Protein AF-A0A2T4JRP6-F1 (afdb_monomer_lite)

InterPro domains:
  IPR012931 TraG, N-terminal, Proteobacteria [PF07916] (4-175)

Organism: NCBI:txid1188249

Structure (mmCIF, N/CA/C/O backbone):
data_AF-A0A2T4JRP6-F1
#
_entry.id   AF-A0A2T4JRP6-F1
#
loop_
_atom_site.group_PDB
_atom_site.id
_atom_site.type_symbol
_atom_site.label_atom_id
_atom_site.label_alt_id
_atom_site.label_comp_id
_atom_site.label_asym_id
_atom_site.label_entity_id
_atom_site.label_seq_id
_atom_site.pdbx_PDB_ins_code
_atom_site.Cartn_x
_atom_site.Cartn_y
_atom_site.Cartn_z
_atom_site.occupancy
_atom_site.B_iso_or_equiv
_atom_site.auth_seq_id
_atom_site.auth_comp_id
_atom_site.auth_asym_id
_atom_site.auth_atom_id
_atom_site.pdbx_PDB_model_num
ATOM 1 N N . MET A 1 1 ? 1.456 -11.395 -4.552 1.00 72.69 1 MET A N 1
ATOM 2 C CA . MET A 1 1 ? 1.861 -10.539 -3.415 1.00 72.69 1 MET A CA 1
ATOM 3 C C . MET A 1 1 ? 0.598 -10.017 -2.770 1.00 72.69 1 MET A C 1
ATOM 5 O O . MET A 1 1 ? -0.294 -9.618 -3.513 1.00 72.69 1 MET A O 1
ATOM 9 N N . GLN A 1 2 ? 0.512 -10.091 -1.447 1.00 84.38 2 GLN A N 1
ATOM 10 C CA . GLN A 1 2 ? -0.651 -9.668 -0.675 1.00 84.38 2 GLN A CA 1
ATOM 11 C C . GLN A 1 2 ? -0.243 -8.487 0.205 1.00 84.38 2 GLN A C 1
ATOM 13 O O . GLN A 1 2 ? 0.799 -8.557 0.854 1.00 84.38 2 GLN A O 1
ATOM 18 N N . TRP A 1 3 ? -1.036 -7.420 0.189 1.00 90.69 3 TRP A N 1
ATOM 19 C CA . TRP A 1 3 ? -0.812 -6.211 0.979 1.00 90.69 3 TRP A CA 1
ATOM 20 C C . TRP A 1 3 ? -2.023 -5.939 1.854 1.00 90.69 3 TRP A C 1
ATOM 22 O O . TRP A 1 3 ? -3.157 -6.058 1.400 1.00 90.69 3 TRP A O 1
ATOM 32 N N . GLU A 1 4 ? -1.782 -5.565 3.101 1.00 92.44 4 GLU A N 1
ATOM 33 C CA . GLU A 1 4 ? -2.841 -5.281 4.067 1.00 92.44 4 GLU A CA 1
ATOM 34 C C . GLU A 1 4 ? -3.090 -3.778 4.137 1.00 92.44 4 GLU A C 1
ATOM 36 O O . GLU A 1 4 ? -2.144 -3.001 4.212 1.00 92.44 4 GLU A O 1
ATOM 41 N N . ILE A 1 5 ? -4.341 -3.340 4.113 1.00 92.38 5 ILE A N 1
ATOM 42 C CA . ILE A 1 5 ? -4.684 -1.926 4.266 1.00 92.38 5 ILE A CA 1
ATOM 43 C C . ILE A 1 5 ? -5.613 -1.788 5.455 1.00 92.38 5 ILE A C 1
ATOM 45 O O . ILE A 1 5 ? -6.662 -2.428 5.512 1.00 92.38 5 ILE A O 1
ATOM 49 N N . PHE A 1 6 ? -5.208 -0.946 6.397 1.00 91.56 6 PHE A N 1
ATOM 50 C CA . PHE A 1 6 ? -5.917 -0.741 7.650 1.00 91.56 6 PHE A CA 1
ATOM 51 C C . PHE A 1 6 ? -6.878 0.443 7.539 1.00 91.56 6 PHE A C 1
ATOM 53 O O . PHE A 1 6 ? -6.505 1.518 7.069 1.00 91.56 6 PHE A O 1
ATOM 60 N N . THR A 1 7 ? -8.108 0.272 8.011 1.00 90.12 7 THR A N 1
ATOM 61 C CA . THR A 1 7 ? -9.079 1.360 8.149 1.00 90.12 7 THR A CA 1
ATOM 62 C C . THR A 1 7 ? -9.838 1.245 9.467 1.00 90.12 7 THR A C 1
ATOM 64 O O . THR A 1 7 ? -10.050 0.152 9.998 1.00 90.12 7 THR A O 1
ATOM 67 N N . THR A 1 8 ? -10.241 2.388 10.013 1.00 85.69 8 THR A N 1
ATOM 68 C CA . THR A 1 8 ? -11.116 2.457 11.186 1.00 85.69 8 THR A CA 1
ATOM 69 C C . THR A 1 8 ? -12.494 2.879 10.691 1.00 85.69 8 THR A C 1
ATOM 71 O O . THR A 1 8 ? -12.800 4.068 10.624 1.00 85.69 8 THR A O 1
ATOM 74 N N . GLY A 1 9 ? -13.302 1.901 10.276 1.00 84.06 9 GLY A N 1
ATOM 75 C CA . GLY A 1 9 ? -14.588 2.134 9.625 1.00 84.06 9 GLY A CA 1
ATOM 76 C C . GLY A 1 9 ? -14.484 2.374 8.120 1.00 84.06 9 GLY A C 1
ATOM 77 O O . GLY A 1 9 ? -13.422 2.672 7.571 1.00 84.06 9 GLY A O 1
ATOM 78 N N . GLY A 1 10 ? -15.622 2.239 7.435 1.00 84.19 10 GLY A N 1
ATOM 79 C CA . GLY A 1 10 ? -15.733 2.546 6.007 1.00 84.19 10 GLY A CA 1
ATOM 80 C C . GLY A 1 10 ? -15.104 1.514 5.067 1.00 84.19 10 GLY A C 1
ATOM 81 O O . GLY A 1 10 ? -14.872 1.845 3.903 1.00 84.19 10 GLY A O 1
ATOM 82 N N . GLY A 1 11 ? -14.858 0.275 5.519 1.00 85.31 11 GLY A N 1
ATOM 83 C CA . GLY A 1 11 ? -14.289 -0.794 4.685 1.00 85.31 11 GLY A CA 1
ATOM 84 C C . GLY A 1 11 ? -15.031 -1.031 3.361 1.00 85.31 11 GLY A C 1
ATOM 85 O O . GLY A 1 11 ? -14.402 -1.344 2.352 1.00 85.31 11 GLY A O 1
ATOM 86 N N . TYR A 1 12 ? -16.343 -0.774 3.326 1.00 87.12 12 TYR A N 1
ATOM 87 C CA . TYR A 1 12 ? -17.166 -0.866 2.118 1.00 87.12 12 TYR A CA 1
ATOM 88 C C . TYR A 1 12 ? -16.747 0.121 1.020 1.00 87.12 12 TYR A C 1
ATOM 90 O O . TYR A 1 12 ? -16.539 -0.299 -0.118 1.00 87.12 12 TYR A O 1
ATOM 98 N N . TYR A 1 13 ? -16.503 1.395 1.350 1.00 89.31 13 TYR A N 1
ATOM 99 C CA . TYR A 1 13 ? -16.007 2.373 0.374 1.00 89.31 13 TYR A CA 1
ATOM 100 C C . TYR A 1 13 ? -14.649 1.967 -0.186 1.00 89.31 13 TYR A C 1
ATOM 102 O O . TYR A 1 13 ? -14.397 2.081 -1.385 1.00 89.31 13 TYR A O 1
ATOM 110 N N . LEU A 1 14 ? -13.771 1.478 0.689 1.00 89.62 14 LEU A N 1
ATOM 111 C CA . LEU A 1 14 ? -12.437 1.063 0.292 1.00 89.62 14 LEU A CA 1
ATOM 112 C C . LEU A 1 14 ? -12.500 -0.148 -0.652 1.00 89.62 14 LEU A C 1
ATOM 114 O O . LEU A 1 14 ? -11.773 -0.198 -1.644 1.00 89.62 14 LEU A O 1
ATOM 118 N N . SER A 1 15 ? -13.419 -1.080 -0.389 1.00 90.31 15 SER A N 1
ATOM 119 C CA . SER A 1 15 ? -13.653 -2.235 -1.254 1.00 90.31 15 SER A CA 1
ATOM 120 C C . SER A 1 15 ? -14.171 -1.840 -2.635 1.00 90.31 15 SER A C 1
ATOM 122 O O . SER A 1 15 ? -13.650 -2.341 -3.630 1.00 90.31 15 SER A O 1
ATOM 124 N N . ASP A 1 16 ? -15.099 -0.883 -2.719 1.00 91.88 16 ASP A N 1
ATOM 125 C CA . ASP A 1 16 ? -15.636 -0.403 -3.995 1.00 91.88 16 ASP A CA 1
ATOM 126 C C . ASP A 1 16 ? -14.564 0.312 -4.824 1.00 91.88 16 ASP A C 1
ATOM 128 O O . ASP A 1 16 ? -14.424 0.058 -6.024 1.00 91.88 16 ASP A O 1
ATOM 132 N N . VAL A 1 17 ? -13.747 1.158 -4.186 1.00 92.00 17 VAL A N 1
ATOM 133 C CA . VAL A 1 17 ? -12.642 1.866 -4.851 1.00 92.00 17 VAL A CA 1
ATOM 134 C C . VAL A 1 17 ? -11.605 0.883 -5.392 1.00 92.00 17 VAL A C 1
ATOM 136 O O . VAL A 1 17 ? -11.190 1.001 -6.550 1.00 92.00 17 VAL A O 1
ATOM 139 N N . PHE A 1 18 ? -11.195 -0.108 -4.593 1.00 91.81 18 PHE A N 1
ATOM 140 C CA . PHE A 1 18 ? -10.235 -1.109 -5.054 1.00 91.81 18 PHE A CA 1
ATOM 141 C C . PHE A 1 18 ? -10.815 -2.018 -6.131 1.00 91.81 18 PHE A C 1
ATOM 143 O O . PHE A 1 18 ? -10.097 -2.365 -7.068 1.00 91.81 18 PHE A O 1
ATOM 150 N N . ASN A 1 19 ? -12.099 -2.362 -6.053 1.00 92.69 19 ASN A N 1
ATOM 151 C CA . ASN A 1 19 ? -12.762 -3.169 -7.071 1.00 92.69 19 ASN A CA 1
ATOM 152 C C . ASN A 1 19 ? -12.883 -2.408 -8.405 1.00 92.69 19 ASN A C 1
ATOM 154 O O . ASN A 1 19 ? -12.617 -2.964 -9.472 1.00 92.69 19 ASN A O 1
ATOM 158 N N . MET A 1 20 ? -13.177 -1.104 -8.361 1.00 89.94 20 MET A N 1
ATOM 159 C CA . MET A 1 20 ? -13.149 -0.239 -9.546 1.00 89.94 20 MET A CA 1
ATOM 160 C C . MET A 1 20 ? -11.744 -0.175 -10.165 1.00 89.94 20 MET A C 1
ATOM 162 O O . MET A 1 20 ? -11.591 -0.306 -11.383 1.00 89.94 20 MET A O 1
ATOM 166 N N . LEU A 1 21 ? -10.708 -0.017 -9.334 1.00 88.56 21 LEU A N 1
ATOM 167 C CA . LEU A 1 21 ? -9.307 -0.059 -9.766 1.00 88.56 21 LEU A CA 1
ATOM 168 C C . LEU A 1 21 ? -8.950 -1.404 -10.405 1.00 88.56 21 LEU A C 1
ATOM 170 O O . LEU A 1 21 ? -8.373 -1.428 -11.491 1.00 88.56 21 LEU A O 1
ATOM 174 N N . ALA A 1 22 ? -9.336 -2.514 -9.777 1.00 89.38 22 ALA A N 1
ATOM 175 C CA . ALA A 1 22 ? -9.113 -3.859 -10.290 1.00 89.38 22 ALA A CA 1
ATOM 176 C C . ALA A 1 22 ? -9.785 -4.065 -11.655 1.00 89.38 22 ALA A C 1
ATOM 178 O O . ALA A 1 22 ? -9.153 -4.578 -12.583 1.00 89.38 22 ALA A O 1
ATOM 179 N N . ALA A 1 23 ? -11.030 -3.607 -11.819 1.00 89.25 23 ALA A N 1
ATOM 180 C CA . ALA A 1 23 ? -11.743 -3.658 -13.092 1.00 89.25 23 ALA A CA 1
ATOM 181 C C . ALA A 1 23 ? -11.025 -2.843 -14.182 1.00 89.25 23 ALA A C 1
ATOM 183 O O . ALA A 1 23 ? -10.830 -3.329 -15.301 1.00 89.25 23 ALA A O 1
ATOM 184 N N . TYR A 1 24 ? -10.556 -1.637 -13.849 1.00 86.00 24 TYR A N 1
ATOM 185 C CA . TYR A 1 24 ? -9.816 -0.786 -14.781 1.00 86.00 24 TYR A CA 1
ATOM 186 C C . TYR A 1 24 ? -8.470 -1.405 -15.188 1.00 86.00 24 TYR A C 1
ATOM 188 O O . TYR A 1 24 ? -8.160 -1.493 -16.378 1.00 86.00 24 TYR A O 1
ATOM 196 N N . THR A 1 25 ? -7.696 -1.909 -14.226 1.00 84.12 25 THR A N 1
ATOM 197 C CA . THR A 1 25 ? -6.388 -2.549 -14.451 1.00 84.12 25 THR A CA 1
ATOM 198 C C . THR A 1 25 ? -6.497 -3.925 -15.124 1.00 84.12 25 THR A C 1
ATOM 200 O O . THR A 1 25 ? -5.532 -4.414 -15.725 1.00 84.12 25 THR A O 1
ATOM 203 N N . SER A 1 26 ? -7.661 -4.575 -15.056 1.00 82.94 26 SER A N 1
ATOM 204 C CA . SER A 1 26 ? -7.956 -5.800 -15.812 1.00 82.94 26 SER A CA 1
ATOM 205 C C . SER A 1 26 ? -8.336 -5.527 -17.271 1.00 82.94 26 SER A C 1
ATOM 207 O O . SER A 1 26 ? -8.236 -6.418 -18.114 1.00 82.94 26 SER A O 1
ATOM 209 N N . SER A 1 27 ? -8.758 -4.302 -17.595 1.00 84.00 27 SER A N 1
ATOM 210 C CA . SER A 1 27 ? -9.191 -3.959 -18.949 1.00 84.00 27 SER A CA 1
ATOM 211 C C . SER A 1 27 ? -8.028 -4.001 -19.952 1.00 84.00 27 SER A C 1
ATOM 213 O O . SER A 1 27 ? -6.908 -3.569 -19.669 1.00 84.00 27 SER A O 1
ATOM 215 N N . GLY A 1 28 ? -8.295 -4.475 -21.175 1.00 79.44 28 GLY A N 1
ATOM 216 C CA . GLY A 1 28 ? -7.301 -4.479 -22.260 1.00 79.44 28 GLY A CA 1
ATOM 217 C C . GLY A 1 28 ? -6.782 -3.077 -22.611 1.00 79.44 28 GLY A C 1
ATOM 218 O O . GLY A 1 28 ? -5.636 -2.921 -23.034 1.00 79.44 28 GLY A O 1
ATOM 219 N N . ASN A 1 29 ? -7.584 -2.044 -22.339 1.00 79.88 29 ASN A N 1
ATOM 220 C CA . ASN A 1 29 ? -7.220 -0.641 -22.528 1.00 79.88 29 ASN A CA 1
ATOM 221 C C . ASN A 1 29 ? -6.027 -0.226 -21.661 1.00 79.88 29 ASN A C 1
ATOM 223 O O . ASN A 1 29 ? -5.192 0.555 -22.109 1.00 79.88 29 ASN A O 1
ATOM 227 N N . PHE A 1 30 ? -5.893 -0.791 -20.460 1.00 79.75 30 PHE A N 1
ATOM 228 C CA . PHE A 1 30 ? -4.762 -0.516 -19.578 1.00 79.75 30 PHE A CA 1
ATOM 229 C C . PHE A 1 30 ? -3.434 -0.997 -20.183 1.00 79.75 30 PHE A C 1
ATOM 231 O O . PHE A 1 30 ? -2.423 -0.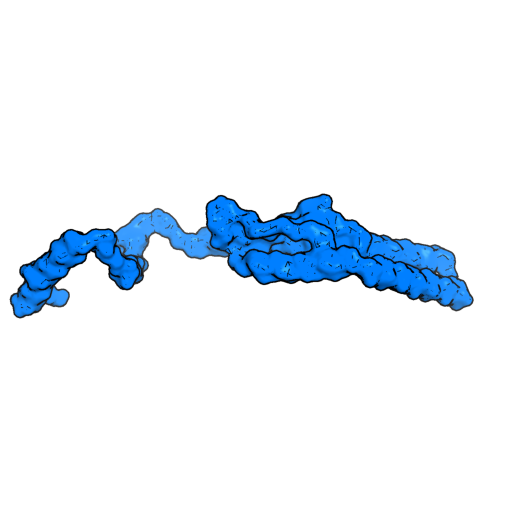296 -20.136 1.00 79.75 30 PHE A O 1
ATOM 238 N N . LYS A 1 31 ? -3.446 -2.165 -20.839 1.00 79.06 31 LYS A N 1
ATOM 239 C CA . LYS A 1 31 ? -2.272 -2.698 -21.543 1.00 79.06 31 LYS A CA 1
ATOM 240 C C . LYS A 1 31 ? -1.916 -1.863 -22.777 1.00 79.06 31 LYS A C 1
ATOM 242 O O . LYS A 1 31 ? -0.734 -1.655 -23.045 1.00 79.06 31 LYS A O 1
ATOM 247 N N . ASN A 1 32 ? -2.919 -1.352 -23.492 1.00 84.81 32 ASN A N 1
ATOM 248 C CA . ASN A 1 32 ? -2.705 -0.442 -24.620 1.00 84.81 32 ASN A CA 1
ATOM 249 C C . ASN A 1 32 ? -2.152 0.913 -24.165 1.00 84.81 32 ASN A C 1
ATOM 251 O O . ASN A 1 32 ? -1.274 1.474 -24.811 1.00 84.81 32 ASN A O 1
ATOM 255 N N . LEU A 1 33 ? -2.616 1.431 -23.028 1.00 82.75 33 LEU A N 1
ATOM 256 C CA . LEU A 1 33 ? -2.085 2.669 -22.467 1.00 82.75 33 LEU A CA 1
ATOM 257 C C . LEU A 1 33 ? -0.603 2.518 -22.093 1.00 82.75 33 LEU A C 1
ATOM 259 O O . LEU A 1 33 ? 0.204 3.400 -22.388 1.00 82.75 33 LEU A O 1
ATOM 263 N N . LEU A 1 34 ? -0.234 1.370 -21.515 1.00 80.75 34 LEU A N 1
ATOM 264 C CA . LEU A 1 34 ? 1.156 1.045 -21.202 1.00 80.75 34 LEU A CA 1
ATOM 265 C C . LEU A 1 34 ? 2.031 1.003 -22.462 1.00 80.75 34 LEU A C 1
ATOM 267 O O . LEU A 1 34 ? 3.117 1.582 -22.473 1.00 80.75 34 LEU A O 1
ATOM 271 N N . SER A 1 35 ? 1.570 0.339 -23.528 1.00 81.81 35 SER A N 1
ATOM 272 C CA . SER A 1 35 ? 2.349 0.229 -24.766 1.00 81.81 35 SER A CA 1
ATOM 273 C C . SER A 1 35 ? 2.541 1.585 -25.446 1.00 81.81 35 SER A C 1
ATOM 275 O O . SER A 1 35 ? 3.656 1.897 -25.862 1.00 81.81 35 SER A O 1
ATOM 277 N N . ILE A 1 36 ? 1.505 2.428 -25.485 1.00 86.38 36 ILE A N 1
ATOM 278 C CA . ILE A 1 36 ? 1.594 3.794 -26.021 1.00 86.38 36 ILE A CA 1
ATOM 279 C C . ILE A 1 36 ? 2.598 4.627 -25.213 1.00 86.38 36 ILE A C 1
ATOM 281 O O . ILE A 1 36 ? 3.440 5.309 -25.798 1.00 86.38 36 ILE A O 1
ATOM 285 N N . GLY A 1 37 ? 2.565 4.533 -23.879 1.00 83.44 37 GLY A N 1
ATOM 286 C CA . GLY A 1 37 ? 3.509 5.236 -23.007 1.00 83.44 37 GLY A CA 1
ATOM 287 C C . GLY A 1 37 ? 4.966 4.857 -23.284 1.00 83.44 37 GLY A C 1
ATOM 288 O O . GLY A 1 37 ? 5.820 5.735 -23.415 1.00 83.44 37 GLY A O 1
ATOM 289 N N . VAL A 1 38 ? 5.247 3.561 -23.451 1.00 83.00 38 VAL A N 1
ATOM 290 C CA . VAL A 1 38 ? 6.593 3.075 -23.799 1.00 83.00 38 VAL A CA 1
ATOM 291 C C . VAL A 1 38 ? 7.027 3.582 -25.176 1.00 83.00 38 VAL A C 1
ATOM 293 O O . VAL A 1 38 ? 8.160 4.039 -25.321 1.00 83.00 38 VAL A O 1
ATOM 296 N N . VAL A 1 39 ? 6.138 3.570 -26.175 1.00 87.44 39 VAL A N 1
ATOM 297 C CA . VAL A 1 39 ? 6.447 4.073 -27.526 1.00 87.44 39 VAL A CA 1
ATOM 298 C C . VAL A 1 39 ? 6.815 5.558 -27.497 1.00 87.44 39 VAL A C 1
ATOM 300 O O . VAL A 1 39 ? 7.815 5.943 -28.101 1.00 87.44 39 VAL A O 1
ATOM 303 N N . ILE A 1 40 ? 6.070 6.383 -26.757 1.00 87.75 40 ILE A N 1
ATOM 304 C CA . ILE A 1 40 ? 6.378 7.814 -26.601 1.00 87.75 40 ILE A CA 1
ATOM 305 C C . ILE A 1 40 ? 7.725 8.005 -25.889 1.00 87.75 40 ILE A C 1
ATOM 307 O O . ILE A 1 40 ? 8.533 8.829 -26.317 1.00 87.75 40 ILE A O 1
ATOM 311 N N . GLY A 1 41 ? 8.000 7.221 -24.842 1.00 83.94 41 GLY A N 1
ATOM 312 C CA . GLY A 1 41 ? 9.279 7.264 -24.126 1.00 83.94 41 GLY A CA 1
ATOM 313 C C . GLY A 1 41 ? 10.476 6.927 -25.020 1.00 83.94 41 GLY A C 1
ATOM 314 O O . GLY A 1 41 ? 11.494 7.621 -24.989 1.00 83.94 41 GLY A O 1
ATOM 315 N N . VAL A 1 42 ? 10.341 5.903 -25.866 1.00 83.62 42 VAL A N 1
ATOM 316 C CA . VAL A 1 42 ? 11.373 5.513 -26.839 1.00 83.62 42 VAL A CA 1
ATOM 317 C C . VAL A 1 42 ? 11.525 6.567 -27.939 1.00 83.62 42 VAL A C 1
ATOM 319 O O . VAL A 1 42 ? 12.651 6.920 -28.293 1.00 83.62 42 VAL A O 1
ATOM 322 N N . ALA A 1 43 ? 10.420 7.125 -28.441 1.00 86.94 43 ALA A N 1
ATOM 323 C CA . ALA A 1 43 ? 10.456 8.204 -29.425 1.00 86.94 43 ALA A CA 1
ATOM 324 C C . ALA A 1 43 ? 11.200 9.431 -28.872 1.00 86.94 43 ALA A C 1
ATOM 326 O O . ALA A 1 43 ? 12.119 9.938 -29.517 1.00 86.94 43 ALA A O 1
ATOM 327 N N . TRP A 1 44 ? 10.902 9.846 -27.639 1.00 84.25 44 TRP A N 1
ATOM 328 C CA . TRP A 1 44 ? 11.609 10.943 -26.974 1.00 84.25 44 TRP A CA 1
ATOM 329 C C . TRP A 1 44 ? 13.110 10.667 -26.811 1.00 84.25 44 TRP A C 1
ATOM 331 O O . TRP A 1 44 ? 13.943 11.546 -27.049 1.00 84.25 44 TRP A O 1
ATOM 341 N N . ALA A 1 45 ? 13.480 9.438 -26.452 1.00 83.38 45 ALA A N 1
ATOM 342 C CA . ALA A 1 45 ? 14.882 9.051 -26.337 1.00 83.38 45 ALA A CA 1
ATOM 343 C C . ALA A 1 45 ? 15.622 9.092 -27.685 1.00 83.38 45 ALA A C 1
ATOM 345 O O . ALA A 1 45 ? 16.765 9.548 -27.738 1.00 83.38 45 ALA A O 1
ATOM 346 N N . SER A 1 46 ? 14.967 8.678 -28.776 1.00 81.62 46 SER A N 1
ATOM 347 C CA . SER A 1 46 ? 15.546 8.752 -30.124 1.00 81.62 46 SER A CA 1
ATOM 348 C C . SER A 1 46 ? 15.791 10.194 -30.583 1.00 81.62 46 SER A C 1
ATOM 350 O O . SER A 1 46 ? 16.844 10.484 -31.150 1.00 81.62 46 SER A O 1
ATOM 352 N N . ILE A 1 47 ? 14.884 11.121 -30.252 1.00 84.69 47 ILE A N 1
ATOM 353 C CA . ILE A 1 47 ? 15.048 12.553 -30.542 1.00 84.69 47 ILE A CA 1
ATOM 354 C C . ILE A 1 47 ? 16.236 13.129 -29.759 1.00 84.69 47 ILE A C 1
ATOM 356 O O . ILE A 1 47 ? 17.072 13.825 -30.334 1.00 84.69 47 ILE A O 1
ATOM 360 N N . ASN A 1 48 ? 16.370 12.787 -28.472 1.00 82.88 48 ASN A N 1
ATOM 361 C CA . ASN A 1 48 ? 17.512 13.226 -27.661 1.00 82.88 48 ASN A CA 1
ATOM 362 C C . ASN A 1 48 ? 18.853 12.697 -28.191 1.00 82.88 48 ASN A C 1
ATOM 364 O O . ASN A 1 48 ? 19.848 13.421 -28.165 1.00 82.88 48 ASN A O 1
ATOM 368 N N . MET A 1 49 ? 18.891 11.465 -28.709 1.00 80.25 49 MET A N 1
ATOM 369 C CA . MET A 1 49 ? 20.084 10.939 -29.381 1.00 80.25 49 MET A CA 1
ATOM 370 C C . MET A 1 49 ? 20.402 11.697 -30.676 1.00 80.25 49 MET A C 1
ATOM 372 O O . MET A 1 49 ? 21.566 12.002 -30.927 1.00 80.25 49 MET A O 1
ATOM 376 N N . ALA A 1 50 ? 19.391 12.040 -31.479 1.00 82.94 50 ALA A N 1
ATOM 377 C CA . ALA A 1 50 ? 19.583 12.752 -32.743 1.00 82.94 50 ALA A CA 1
ATOM 378 C C . ALA A 1 50 ? 20.103 14.192 -32.558 1.00 82.94 50 ALA A C 1
ATOM 380 O O . ALA A 1 50 ? 20.847 14.685 -33.402 1.00 82.94 50 ALA A O 1
ATOM 381 N N . MET A 1 51 ? 19.768 14.856 -31.445 1.00 81.75 51 MET A N 1
ATOM 382 C CA . MET A 1 51 ? 20.198 16.233 -31.145 1.00 81.75 51 MET A CA 1
ATOM 383 C C . MET A 1 51 ? 21.580 16.335 -30.463 1.00 81.75 51 MET A C 1
ATOM 385 O O . MET A 1 51 ? 21.907 17.369 -29.886 1.00 81.75 51 MET A O 1
ATOM 389 N N .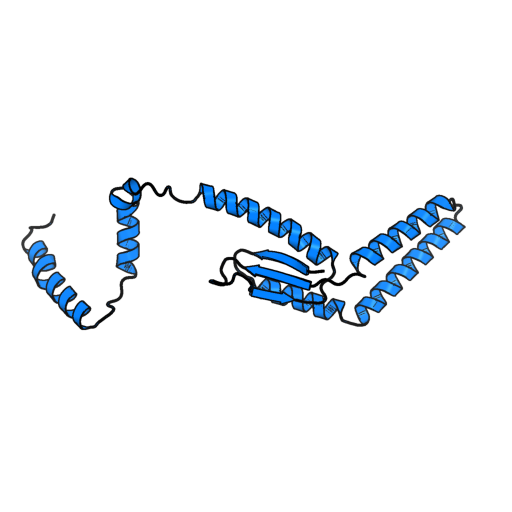 GLY A 1 52 ? 22.410 15.286 -30.526 1.00 72.00 52 GLY A N 1
ATOM 390 C CA . GLY A 1 52 ? 23.772 15.293 -29.970 1.00 72.00 52 GLY A CA 1
ATOM 391 C C . GLY A 1 52 ? 23.870 14.858 -28.503 1.00 72.00 52 GLY A C 1
ATOM 392 O O . GLY A 1 52 ? 24.901 15.068 -27.861 1.00 72.00 52 GLY A O 1
ATOM 393 N N . GLY A 1 53 ? 22.820 14.240 -27.954 1.00 72.12 53 GLY A N 1
ATOM 394 C CA . GLY A 1 53 ? 22.849 13.652 -26.619 1.00 72.12 53 GLY A CA 1
ATOM 395 C C . GLY A 1 53 ? 23.828 12.478 -26.529 1.00 72.12 53 GLY A C 1
ATOM 396 O O . GLY A 1 53 ? 23.867 11.606 -27.396 1.00 72.12 53 GLY A O 1
ATOM 397 N N . SER A 1 54 ? 24.612 12.418 -25.449 1.00 77.81 54 SER A N 1
ATOM 398 C CA . SER A 1 54 ? 25.509 11.286 -25.201 1.00 77.81 54 SER A CA 1
ATOM 399 C C . SER A 1 54 ? 24.724 9.973 -25.090 1.00 77.81 54 SER A C 1
ATOM 401 O O . SER A 1 54 ? 23.663 9.921 -24.456 1.00 77.81 54 SER A O 1
ATOM 403 N N . ILE A 1 55 ? 25.267 8.886 -25.660 1.00 72.44 55 ILE A N 1
ATOM 404 C CA . ILE A 1 55 ? 24.647 7.546 -25.624 1.00 72.44 55 ILE A CA 1
ATOM 405 C C . ILE A 1 55 ? 24.280 7.150 -24.184 1.00 72.44 55 ILE A C 1
ATOM 407 O O . ILE A 1 55 ? 23.213 6.596 -23.936 1.00 72.44 55 ILE A O 1
ATOM 411 N N . GLY A 1 56 ? 25.137 7.506 -23.220 1.00 78.12 56 GLY A N 1
ATOM 412 C CA . GLY A 1 56 ? 24.951 7.183 -21.809 1.00 78.12 56 GLY A CA 1
ATOM 413 C C . GLY A 1 56 ? 23.810 7.948 -21.134 1.00 78.12 56 GLY A C 1
ATOM 414 O O . GLY A 1 56 ? 23.173 7.396 -20.241 1.00 78.12 56 GLY A O 1
ATOM 415 N N . SER A 1 57 ? 23.522 9.188 -21.542 1.00 77.44 57 SER A N 1
ATOM 416 C CA . SER A 1 57 ? 22.405 9.963 -20.981 1.00 77.44 57 SER A CA 1
ATOM 417 C C . SER A 1 57 ? 21.062 9.428 -21.479 1.00 77.44 57 SER A C 1
ATOM 419 O O . SER A 1 57 ? 20.157 9.142 -20.693 1.00 77.44 57 SER A O 1
ATOM 421 N N . SER A 1 58 ? 20.975 9.179 -22.785 1.00 76.25 58 SER A N 1
ATOM 422 C CA . SER A 1 58 ? 19.772 8.658 -23.433 1.00 76.25 58 SER A CA 1
ATOM 423 C C . SER A 1 58 ? 19.422 7.250 -22.942 1.00 76.25 58 SER A C 1
ATOM 425 O O . SER A 1 58 ? 18.258 6.960 -22.673 1.00 76.25 58 SER A O 1
ATOM 427 N N . LEU A 1 59 ? 20.425 6.386 -22.737 1.00 79.38 59 LEU A N 1
ATOM 428 C CA . LEU A 1 59 ? 20.203 5.029 -22.230 1.00 79.38 59 LEU A CA 1
ATOM 429 C C . LEU A 1 59 ? 19.731 5.022 -20.768 1.00 79.38 59 LEU A C 1
ATOM 431 O O . LEU A 1 59 ? 18.821 4.270 -20.426 1.00 79.38 59 LEU A O 1
ATOM 435 N N . LYS A 1 60 ? 20.295 5.890 -19.912 1.00 84.12 60 LYS A N 1
ATOM 436 C CA . LYS A 1 60 ? 19.824 6.073 -18.526 1.00 84.12 60 LYS A CA 1
ATOM 437 C C . LYS A 1 60 ? 18.372 6.539 -18.492 1.00 84.12 60 LYS A C 1
ATOM 439 O O . LYS A 1 60 ? 17.591 6.011 -17.709 1.00 84.12 60 LYS A O 1
ATOM 444 N N . TYR A 1 61 ? 18.010 7.487 -19.355 1.00 83.06 61 TYR A N 1
ATOM 445 C CA . TYR A 1 61 ? 16.643 7.993 -19.442 1.00 83.06 61 TYR A CA 1
ATOM 446 C C . TYR A 1 61 ? 15.647 6.894 -19.837 1.00 83.06 61 TYR A C 1
ATOM 448 O O . TYR A 1 61 ? 14.644 6.705 -19.153 1.00 83.06 61 TYR A O 1
ATOM 456 N N . VAL A 1 62 ? 15.952 6.119 -20.884 1.00 81.75 62 VAL A N 1
ATOM 457 C CA . VAL A 1 62 ? 15.109 4.985 -21.305 1.00 81.75 62 VAL A CA 1
ATOM 458 C C . VAL A 1 62 ? 14.984 3.955 -20.189 1.00 81.75 62 VAL A C 1
ATOM 460 O O . VAL A 1 62 ? 13.882 3.494 -19.908 1.00 81.75 62 VAL A O 1
ATOM 463 N N . LEU A 1 63 ? 16.089 3.617 -19.524 1.00 84.44 63 LEU A N 1
ATOM 464 C CA . LEU A 1 63 ? 16.096 2.624 -18.455 1.00 84.44 63 LEU A CA 1
ATOM 465 C C . LEU A 1 63 ? 15.239 3.079 -17.268 1.00 84.44 63 LEU A C 1
ATOM 467 O O . LEU A 1 63 ? 14.409 2.308 -16.796 1.00 84.44 63 LEU A O 1
ATOM 471 N N . VAL A 1 64 ? 15.364 4.338 -16.837 1.00 86.25 64 VAL A N 1
ATOM 472 C CA . VAL A 1 64 ? 14.505 4.913 -15.789 1.00 86.25 64 VAL A CA 1
ATOM 473 C C . VAL A 1 64 ? 13.038 4.879 -16.212 1.00 86.25 64 VAL A C 1
ATOM 475 O O . VAL A 1 64 ? 12.192 4.461 -15.429 1.00 86.25 64 VAL A O 1
ATOM 478 N N . MET A 1 65 ? 12.726 5.255 -17.452 1.00 82.94 65 MET A N 1
ATOM 479 C CA . MET A 1 65 ? 11.351 5.279 -17.957 1.00 82.94 65 MET A CA 1
ATOM 480 C C . MET A 1 65 ? 10.732 3.871 -17.986 1.00 82.94 65 MET A C 1
ATOM 482 O O . MET A 1 65 ? 9.626 3.671 -17.485 1.00 82.94 65 MET A O 1
ATOM 486 N N . VAL A 1 66 ? 11.476 2.874 -18.476 1.00 81.94 66 VAL A N 1
ATOM 487 C CA . VAL A 1 66 ? 11.053 1.464 -18.500 1.00 81.94 66 VAL A CA 1
ATOM 488 C C . VAL A 1 66 ? 10.879 0.912 -17.087 1.00 81.94 66 VAL A C 1
ATOM 490 O O . VAL A 1 66 ? 9.892 0.229 -16.824 1.00 81.94 66 VAL A O 1
ATOM 493 N N . VAL A 1 67 ? 11.793 1.223 -16.165 1.00 84.12 67 VAL A N 1
ATOM 494 C CA . VAL A 1 67 ? 11.698 0.779 -14.767 1.00 84.12 67 VAL A CA 1
ATOM 495 C C . VAL A 1 67 ? 10.494 1.409 -14.075 1.00 84.12 67 VAL A C 1
ATOM 497 O O . VAL A 1 67 ? 9.727 0.694 -13.435 1.00 84.12 67 VAL A O 1
ATOM 500 N N . VAL A 1 68 ? 10.281 2.718 -14.232 1.00 83.38 68 VAL A N 1
ATOM 501 C CA . VAL A 1 68 ? 9.145 3.423 -13.624 1.00 83.38 68 VAL A CA 1
ATOM 502 C C . VAL A 1 68 ? 7.828 2.910 -14.197 1.00 83.38 68 VAL A C 1
ATOM 504 O O . VAL A 1 68 ? 6.945 2.545 -13.425 1.00 83.38 68 VAL A O 1
ATOM 507 N N . MET A 1 69 ? 7.686 2.802 -15.520 1.00 78.00 69 MET A N 1
ATOM 508 C CA . MET A 1 69 ? 6.462 2.272 -16.135 1.00 78.00 69 MET A CA 1
ATOM 509 C C . MET A 1 69 ? 6.234 0.797 -15.785 1.00 78.00 69 MET A C 1
ATOM 511 O O . MET A 1 69 ? 5.111 0.398 -15.471 1.00 78.00 69 MET A O 1
ATOM 515 N N . GLY A 1 70 ? 7.299 -0.006 -15.780 1.00 76.25 70 GLY A N 1
ATOM 516 C CA . GLY A 1 70 ? 7.254 -1.428 -15.450 1.00 76.25 70 GLY A CA 1
ATOM 517 C C . GLY A 1 70 ? 6.855 -1.686 -14.000 1.00 76.25 70 GLY A C 1
ATOM 518 O O . GLY A 1 70 ? 5.965 -2.496 -13.756 1.00 76.25 70 GLY A O 1
ATOM 519 N N . LEU A 1 71 ? 7.448 -0.969 -13.043 1.00 76.62 71 LEU A N 1
ATOM 520 C CA . LEU A 1 71 ? 7.095 -1.083 -11.625 1.00 76.62 71 LEU A CA 1
ATOM 521 C C . LEU A 1 71 ? 5.724 -0.484 -11.319 1.00 76.62 71 LEU A C 1
ATOM 523 O O . LEU A 1 71 ? 4.997 -1.036 -10.496 1.00 76.62 71 LEU A O 1
ATOM 527 N N . THR A 1 72 ? 5.364 0.623 -11.973 1.00 71.44 72 THR A N 1
ATOM 528 C CA . THR A 1 72 ? 4.131 1.340 -11.632 1.00 71.44 72 THR A CA 1
ATOM 529 C C . THR A 1 72 ? 2.883 0.605 -12.122 1.00 71.44 72 THR A C 1
ATOM 531 O O . THR A 1 72 ? 1.849 0.601 -11.456 1.00 71.44 72 THR A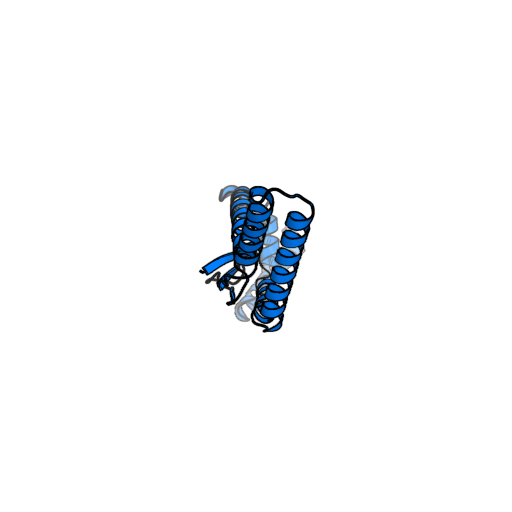 O 1
ATOM 534 N N . LEU A 1 73 ? 2.963 -0.027 -13.294 1.00 71.69 73 LEU A N 1
ATOM 535 C CA . LEU A 1 73 ? 1.784 -0.533 -14.001 1.00 71.69 73 LEU A CA 1
ATOM 536 C C . LEU A 1 73 ? 1.830 -2.049 -14.252 1.00 71.69 73 LEU A C 1
ATOM 538 O O . LEU A 1 73 ? 0.795 -2.653 -14.518 1.00 71.69 73 LEU A O 1
ATOM 542 N N . GLY A 1 74 ? 3.006 -2.679 -14.185 1.00 71.19 74 GLY A N 1
ATOM 543 C CA . GLY A 1 74 ? 3.190 -4.094 -14.516 1.00 71.19 74 GLY A CA 1
ATOM 544 C C . GLY A 1 74 ? 2.699 -5.077 -13.446 1.00 71.19 74 GLY A C 1
ATOM 545 O O . GLY A 1 74 ? 1.865 -5.936 -13.751 1.00 71.19 74 GLY A O 1
ATOM 546 N N . PRO A 1 75 ? 3.213 -5.021 -12.205 1.00 81.56 75 PRO A N 1
ATOM 547 C CA . PRO A 1 75 ? 2.899 -6.022 -11.201 1.00 81.56 75 PRO A CA 1
ATOM 548 C C . PRO A 1 75 ? 1.513 -5.775 -10.595 1.00 81.56 75 PRO A C 1
ATOM 550 O O . PRO A 1 75 ? 1.183 -4.673 -10.142 1.00 81.56 75 PRO A O 1
ATOM 553 N N . LYS A 1 76 ? 0.717 -6.841 -10.545 1.00 85.06 76 LYS A N 1
ATOM 554 C CA . LYS A 1 76 ? -0.591 -6.885 -9.887 1.00 85.06 76 LYS A CA 1
ATOM 555 C C . LYS A 1 76 ? -0.447 -7.580 -8.536 1.00 85.06 76 LYS A C 1
ATOM 557 O O . LYS A 1 76 ? 0.226 -8.608 -8.423 1.00 85.06 76 LYS A O 1
ATOM 562 N N . SER A 1 77 ? -1.088 -7.028 -7.519 1.00 87.62 77 SER A N 1
ATOM 563 C CA . SER A 1 77 ? -1.112 -7.571 -6.164 1.00 87.62 77 SER A CA 1
ATOM 564 C C . SER A 1 77 ? -2.538 -7.666 -5.642 1.00 87.62 77 SER A C 1
ATOM 566 O O . SER A 1 77 ? -3.431 -6.978 -6.136 1.00 87.62 77 SER A O 1
ATOM 568 N N . SER A 1 78 ? -2.732 -8.522 -4.647 1.00 90.25 78 SER A N 1
ATOM 569 C CA . SER A 1 78 ? -3.984 -8.622 -3.907 1.00 90.25 78 SER A CA 1
ATOM 570 C C . SER A 1 78 ? -3.931 -7.699 -2.693 1.00 90.25 78 SER A C 1
ATOM 572 O O . SER A 1 78 ? -2.881 -7.586 -2.050 1.00 90.25 78 SER A O 1
ATOM 574 N N . VAL A 1 79 ? -5.034 -7.017 -2.410 1.00 91.94 79 VAL A N 1
ATOM 575 C CA . VAL A 1 79 ? -5.194 -6.113 -1.269 1.00 91.94 79 VAL A CA 1
ATOM 576 C C . VAL A 1 79 ? -6.202 -6.718 -0.307 1.00 91.94 79 VAL A C 1
ATOM 578 O O . VAL A 1 79 ? -7.328 -7.022 -0.695 1.00 91.94 79 VAL A O 1
ATOM 581 N N . VAL A 1 80 ? -5.809 -6.853 0.955 1.00 91.69 80 VAL A N 1
ATOM 582 C CA . VAL A 1 80 ? -6.690 -7.263 2.048 1.00 91.69 80 VAL A CA 1
ATOM 583 C C . VAL A 1 80 ? -7.067 -6.038 2.853 1.00 91.69 80 VAL A C 1
ATOM 585 O O . VAL A 1 80 ? -6.203 -5.337 3.376 1.00 91.69 80 VAL A O 1
ATOM 588 N N . ILE A 1 81 ? -8.365 -5.781 2.944 1.00 90.88 81 ILE A N 1
ATOM 589 C CA . ILE A 1 81 ? -8.915 -4.645 3.674 1.00 90.88 81 ILE A CA 1
ATOM 590 C C . ILE A 1 81 ? -9.216 -5.101 5.095 1.00 90.88 81 ILE A C 1
ATOM 592 O O . ILE A 1 81 ? -10.064 -5.973 5.310 1.00 90.88 81 ILE A O 1
ATOM 596 N N . ILE A 1 82 ? -8.519 -4.496 6.051 1.00 90.06 82 ILE A N 1
ATOM 597 C CA . ILE A 1 82 ? -8.662 -4.762 7.476 1.00 90.06 82 ILE A CA 1
ATOM 598 C C . ILE A 1 82 ? -9.409 -3.585 8.107 1.00 90.06 82 ILE A C 1
ATOM 600 O O . ILE A 1 82 ? -8.888 -2.471 8.154 1.00 90.06 82 ILE A O 1
ATOM 604 N N . ASP A 1 83 ? -10.626 -3.824 8.592 1.00 88.31 83 ASP A N 1
ATOM 605 C CA . ASP A 1 83 ? -11.464 -2.824 9.256 1.00 88.31 83 ASP A CA 1
ATOM 606 C C . ASP A 1 83 ? -11.668 -3.187 10.734 1.00 88.31 83 ASP A C 1
ATOM 608 O O . ASP A 1 83 ? -12.336 -4.171 11.060 1.00 88.31 83 ASP A O 1
ATOM 612 N N . LYS A 1 84 ? -11.143 -2.355 11.644 1.00 79.50 84 LYS A N 1
ATOM 613 C CA . LYS A 1 84 ? -11.270 -2.539 13.105 1.00 79.50 84 LYS A CA 1
ATOM 614 C C . LYS A 1 84 ? -12.719 -2.565 13.607 1.00 79.50 84 LYS A C 1
ATOM 616 O O . LYS A 1 84 ? -12.976 -3.088 14.686 1.00 79.50 84 LYS A O 1
ATOM 621 N N . THR A 1 85 ? -13.655 -1.982 12.862 1.00 79.00 85 THR A N 1
ATOM 622 C CA . THR A 1 85 ? -15.063 -1.840 13.274 1.00 79.00 85 THR A CA 1
ATOM 623 C C . THR A 1 85 ? -15.964 -2.962 12.759 1.00 79.00 85 THR A C 1
ATOM 625 O O . THR A 1 85 ? -17.120 -3.057 13.166 1.00 79.00 85 THR A O 1
ATOM 628 N N . SER A 1 86 ? -15.443 -3.831 11.887 1.00 69.75 86 SER A N 1
ATOM 629 C CA . SER A 1 86 ? -16.231 -4.835 11.160 1.00 69.75 86 SER A CA 1
ATOM 630 C C . SER A 1 86 ? -16.619 -6.084 11.975 1.00 69.75 86 SER A C 1
ATOM 632 O O . SER A 1 86 ? -17.367 -6.927 11.482 1.00 69.75 86 SER A O 1
ATOM 634 N N . GLY A 1 87 ? -16.208 -6.176 13.247 1.00 65.00 87 GLY A N 1
ATOM 635 C CA . GLY A 1 87 ? -16.632 -7.218 14.189 1.00 65.00 87 GLY A CA 1
ATOM 636 C C . GLY A 1 87 ? -15.480 -8.105 14.691 1.00 65.00 87 GLY A C 1
ATOM 637 O O . GLY A 1 87 ? -14.337 -7.657 14.726 1.00 65.00 87 GLY A O 1
ATOM 638 N N . PRO A 1 88 ? -15.754 -9.363 15.105 1.00 59.44 88 PRO A N 1
ATOM 639 C CA . PRO A 1 88 ? -14.750 -10.267 15.686 1.00 59.44 88 PRO A CA 1
ATOM 640 C C . PRO A 1 88 ? -13.620 -10.658 14.724 1.00 59.44 88 PRO A C 1
ATOM 642 O O . PRO A 1 88 ? -12.529 -11.010 15.165 1.00 59.44 88 PRO A O 1
ATOM 645 N N . ILE A 1 89 ? -13.890 -10.622 13.416 1.00 66.81 89 ILE A N 1
ATOM 646 C CA . ILE A 1 89 ? -12.910 -10.868 12.360 1.00 66.81 89 ILE A CA 1
ATOM 647 C C . ILE A 1 89 ? -12.711 -9.527 11.652 1.00 66.81 89 ILE A C 1
ATOM 649 O O . ILE A 1 89 ? -13.621 -9.091 10.952 1.00 66.81 89 ILE A O 1
ATOM 653 N N . PRO A 1 90 ? -11.555 -8.863 11.802 1.00 74.69 90 PRO A N 1
ATOM 654 C CA . PRO A 1 90 ? -11.348 -7.516 11.278 1.00 74.69 90 PRO A CA 1
ATOM 655 C C . PRO A 1 90 ? -11.093 -7.497 9.762 1.00 74.69 90 PRO A C 1
ATOM 657 O O . PRO A 1 90 ? -10.526 -6.539 9.258 1.00 74.69 90 PRO A O 1
ATOM 660 N N . ILE A 1 91 ? -11.450 -8.549 9.021 1.00 78.06 91 ILE A N 1
ATOM 661 C CA . ILE A 1 91 ? -11.215 -8.655 7.577 1.00 78.06 91 ILE A CA 1
ATOM 662 C C . ILE A 1 91 ? -12.527 -8.346 6.869 1.00 78.06 91 ILE A C 1
ATOM 664 O O . ILE A 1 91 ? -13.467 -9.136 6.927 1.00 78.06 91 ILE A O 1
ATOM 668 N N . TYR A 1 92 ? -12.570 -7.210 6.179 1.00 80.56 92 TYR A N 1
ATOM 669 C CA . TYR A 1 92 ? -13.757 -6.793 5.442 1.00 80.56 92 TYR A CA 1
ATOM 670 C C . TYR A 1 92 ? -13.842 -7.478 4.069 1.00 80.56 92 TYR A C 1
ATOM 672 O O . TYR A 1 92 ? -14.905 -7.940 3.662 1.00 80.56 92 TYR A O 1
ATOM 680 N N . GLY A 1 93 ? -12.722 -7.573 3.347 1.00 84.12 93 GLY A N 1
ATOM 681 C CA . GLY A 1 93 ? -12.701 -8.171 2.014 1.00 84.12 93 GLY A CA 1
ATOM 682 C C . GLY A 1 93 ? -11.313 -8.221 1.387 1.00 84.12 93 GLY A C 1
ATOM 683 O O . GLY A 1 93 ? -10.375 -7.570 1.852 1.00 84.12 93 GLY A O 1
ATOM 684 N N . ILE A 1 94 ? -11.196 -9.009 0.319 1.00 88.50 94 ILE A N 1
ATOM 685 C CA . ILE A 1 94 ? -9.969 -9.188 -0.460 1.00 88.50 94 ILE A CA 1
ATOM 686 C C . ILE A 1 94 ? -10.268 -8.767 -1.896 1.00 88.50 94 ILE A C 1
ATOM 688 O O . ILE A 1 94 ? -11.240 -9.240 -2.486 1.00 88.50 94 ILE A O 1
ATOM 692 N N . VAL A 1 95 ? -9.448 -7.872 -2.445 1.00 88.44 95 VAL A N 1
ATOM 693 C CA . VAL A 1 95 ? -9.562 -7.412 -3.831 1.00 88.44 95 VAL A CA 1
ATOM 694 C C . VAL A 1 95 ? -8.292 -7.765 -4.590 1.00 88.44 95 VAL A C 1
ATOM 696 O O . VAL A 1 95 ? -7.199 -7.290 -4.277 1.00 88.44 95 VAL A O 1
ATOM 699 N N . ASP A 1 96 ? -8.449 -8.590 -5.619 1.00 89.25 96 ASP A N 1
ATOM 700 C CA . ASP A 1 96 ? -7.357 -8.990 -6.496 1.00 89.25 96 ASP A CA 1
ATOM 701 C C . ASP A 1 96 ? -7.119 -7.973 -7.615 1.00 89.25 96 ASP A C 1
ATOM 703 O O . ASP A 1 96 ? -7.978 -7.161 -7.945 1.00 89.25 96 ASP A O 1
ATOM 707 N N . ASN A 1 97 ? -5.958 -8.073 -8.270 1.00 87.38 97 ASN A N 1
ATOM 708 C CA . ASN A 1 97 ? -5.650 -7.345 -9.507 1.00 87.38 97 ASN A CA 1
ATOM 709 C C . ASN A 1 97 ? -5.441 -5.823 -9.349 1.00 87.38 97 ASN A C 1
ATOM 711 O O . ASN A 1 97 ? -5.581 -5.069 -10.314 1.00 87.38 97 ASN A O 1
ATOM 715 N N . VAL A 1 98 ? -5.051 -5.372 -8.155 1.00 88.19 98 VAL A N 1
ATOM 716 C CA . VAL A 1 98 ? -4.719 -3.968 -7.875 1.00 88.19 98 VAL A CA 1
ATOM 717 C C . VAL A 1 98 ? -3.261 -3.683 -8.278 1.00 88.19 98 VAL A C 1
ATOM 719 O O . VAL A 1 98 ? -2.390 -4.528 -8.034 1.00 88.19 98 VAL A O 1
ATOM 722 N N . PRO A 1 99 ? -2.943 -2.514 -8.869 1.00 88.00 99 PRO A N 1
ATOM 723 C CA . PRO A 1 99 ? -1.561 -2.115 -9.126 1.00 88.00 99 PRO A CA 1
ATOM 724 C C . PRO A 1 99 ? -0.714 -2.130 -7.848 1.00 88.00 99 PRO A C 1
ATOM 726 O O . PRO A 1 99 ? -1.058 -1.492 -6.849 1.00 88.00 99 PRO A O 1
ATOM 729 N N . THR A 1 100 ? 0.426 -2.819 -7.896 1.00 88.62 100 THR A N 1
ATOM 730 C CA . THR A 1 100 ? 1.298 -3.010 -6.720 1.00 88.62 100 THR A CA 1
ATOM 731 C C . THR A 1 100 ? 1.745 -1.711 -6.044 1.00 88.62 100 THR A C 1
ATOM 733 O O . THR A 1 100 ? 1.744 -1.686 -4.819 1.00 88.62 100 THR A O 1
ATOM 736 N N . PRO A 1 101 ? 2.080 -0.612 -6.750 1.00 87.44 101 PRO A N 1
ATOM 737 C CA . PRO A 1 101 ? 2.465 0.629 -6.074 1.00 87.44 101 PRO A CA 1
ATOM 738 C C . PRO A 1 101 ? 1.322 1.246 -5.277 1.00 87.44 101 PRO A C 1
ATOM 740 O O . PRO A 1 101 ? 1.552 1.773 -4.197 1.00 87.44 101 PRO A O 1
ATOM 743 N N . VAL A 1 102 ? 0.090 1.166 -5.786 1.00 89.00 102 VAL A N 1
ATOM 744 C CA . VAL A 1 102 ? -1.088 1.680 -5.074 1.00 89.00 102 VAL A CA 1
ATOM 745 C C . VAL A 1 102 ? -1.331 0.840 -3.825 1.00 89.00 102 VAL A C 1
ATOM 747 O O . VAL A 1 102 ? -1.525 1.393 -2.747 1.00 89.00 102 VAL A O 1
ATOM 750 N N . ALA A 1 103 ? -1.239 -0.486 -3.951 1.00 90.56 103 ALA A N 1
ATOM 751 C CA . ALA A 1 103 ? -1.353 -1.403 -2.821 1.00 90.56 103 ALA A CA 1
ATOM 752 C C . ALA A 1 103 ? -0.245 -1.182 -1.773 1.00 90.56 103 ALA A C 1
ATOM 754 O O . ALA A 1 103 ? -0.523 -1.128 -0.580 1.00 90.56 103 ALA A O 1
ATOM 755 N N . MET A 1 104 ? 0.998 -0.988 -2.219 1.00 91.12 104 MET A N 1
ATOM 756 C CA . MET A 1 104 ? 2.165 -0.753 -1.368 1.00 91.12 104 MET A CA 1
ATOM 757 C C . MET A 1 104 ? 2.059 0.584 -0.627 1.00 91.12 104 MET A C 1
ATOM 759 O O . MET A 1 104 ? 2.218 0.630 0.591 1.00 91.12 104 MET A O 1
ATOM 763 N N . LEU A 1 105 ? 1.751 1.673 -1.337 1.00 90.69 105 LEU A N 1
ATOM 764 C CA . LEU A 1 105 ? 1.542 2.986 -0.723 1.00 90.69 105 LEU A CA 1
ATOM 765 C C . LEU A 1 105 ? 0.354 2.957 0.241 1.00 90.69 105 LEU A C 1
ATOM 767 O O . LEU A 1 105 ? 0.467 3.469 1.353 1.00 90.69 105 LEU A O 1
ATOM 771 N N . GLY A 1 106 ? -0.752 2.317 -0.146 1.00 91.19 106 GLY A N 1
ATOM 772 C CA . GLY A 1 106 ? -1.913 2.116 0.719 1.00 91.19 106 GLY A CA 1
ATOM 773 C C . GLY A 1 106 ? -1.555 1.365 2.001 1.00 91.19 106 GLY A C 1
ATOM 774 O O . GLY A 1 106 ? -1.926 1.805 3.086 1.00 91.19 106 GLY A O 1
ATOM 775 N N . HIS A 1 107 ? -0.762 0.296 1.905 1.00 92.81 107 HIS A N 1
ATOM 776 C CA . HIS A 1 107 ? -0.287 -0.458 3.065 1.00 92.81 107 HIS A CA 1
ATOM 777 C C . HIS A 1 107 ? 0.559 0.403 4.004 1.00 92.81 107 HIS A C 1
ATOM 779 O O . HIS A 1 107 ? 0.228 0.529 5.178 1.00 92.81 107 HIS A O 1
ATOM 785 N N . TYR A 1 108 ? 1.619 1.045 3.507 1.00 94.44 108 TYR A N 1
ATOM 786 C CA . TYR A 1 108 ? 2.514 1.811 4.379 1.00 94.44 108 TYR A CA 1
ATOM 787 C C . TYR A 1 108 ? 1.832 3.022 5.008 1.00 94.44 108 TYR A C 1
ATOM 789 O O . TYR A 1 108 ? 2.007 3.273 6.199 1.00 94.44 108 TYR A O 1
ATOM 797 N N . THR A 1 109 ? 1.042 3.764 4.231 1.00 94.06 109 THR A N 1
ATOM 798 C CA . THR A 1 109 ? 0.320 4.928 4.760 1.00 94.06 109 THR A CA 1
ATOM 799 C C . THR A 1 109 ? -0.698 4.513 5.819 1.00 94.06 109 THR A C 1
ATOM 801 O O . THR A 1 109 ? -0.693 5.084 6.910 1.00 94.06 109 THR A O 1
ATOM 804 N N . SER A 1 110 ? -1.498 3.477 5.544 1.00 93.38 110 SER A N 1
ATOM 805 C CA . SER A 1 110 ? -2.496 2.981 6.496 1.00 93.38 110 SER A CA 1
ATOM 806 C C . SER A 1 110 ? -1.879 2.329 7.733 1.00 93.38 110 SER A C 1
ATOM 808 O O . SER A 1 110 ? -2.391 2.514 8.834 1.00 93.38 110 SER A O 1
ATOM 810 N N . ALA A 1 111 ? -0.759 1.618 7.596 1.00 92.75 111 ALA A N 1
ATOM 811 C CA . ALA A 1 111 ? -0.048 1.014 8.720 1.00 92.75 111 ALA A CA 1
ATOM 812 C C . ALA A 1 111 ? 0.507 2.081 9.673 1.00 92.75 111 ALA A C 1
ATOM 814 O O . ALA A 1 111 ? 0.371 1.958 10.892 1.00 92.75 111 ALA A O 1
ATOM 815 N N . VAL A 1 112 ? 1.082 3.160 9.128 1.00 94.62 112 VAL A N 1
ATOM 816 C CA . VAL A 1 112 ? 1.577 4.286 9.934 1.00 94.62 112 VAL A CA 1
ATOM 817 C C . VAL A 1 112 ? 0.426 4.975 10.661 1.00 94.62 112 VAL A C 1
ATOM 819 O O . VAL A 1 112 ? 0.526 5.195 11.870 1.00 94.62 112 VAL A O 1
ATOM 822 N N . SER A 1 113 ? -0.680 5.276 9.970 1.00 91.38 113 SER A N 1
ATOM 823 C CA . SER A 1 113 ? -1.846 5.879 10.626 1.00 91.38 113 SER A CA 1
ATOM 824 C C . SER A 1 113 ? -2.442 4.956 11.682 1.00 91.38 113 SER A C 1
ATOM 826 O O . SER A 1 113 ? -2.760 5.410 12.773 1.00 91.38 113 SER A O 1
ATOM 828 N N . TYR A 1 114 ? -2.532 3.657 11.399 1.00 91.62 114 TYR A N 1
ATOM 829 C CA . TYR A 1 114 ? -3.062 2.665 12.327 1.00 91.62 114 TYR A CA 1
ATOM 830 C C . TYR A 1 114 ? -2.243 2.598 13.616 1.00 91.62 114 TYR A C 1
ATOM 832 O O . TYR A 1 114 ? -2.808 2.602 14.711 1.00 91.62 114 TYR A O 1
ATOM 840 N N . TYR A 1 115 ? -0.915 2.571 13.492 1.00 91.50 115 TYR A N 1
ATOM 841 C CA . TYR A 1 115 ? -0.022 2.569 14.644 1.00 91.50 115 TYR A CA 1
ATOM 842 C C . TYR A 1 115 ? -0.146 3.863 15.451 1.00 91.50 115 TYR A C 1
ATOM 844 O O . TYR A 1 115 ? -0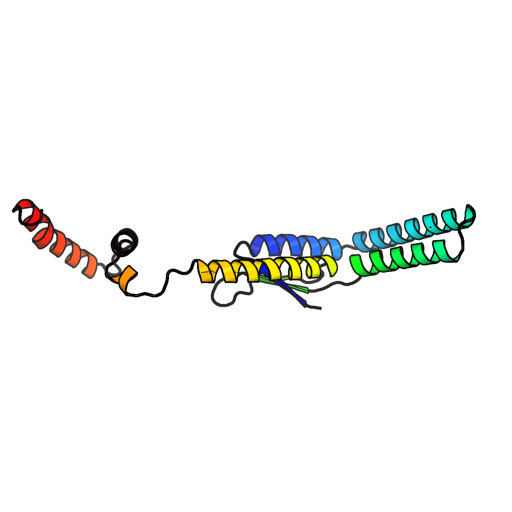.275 3.817 16.675 1.00 91.50 115 TYR A O 1
ATOM 852 N N . LEU A 1 116 ? -0.161 5.013 14.770 1.00 93.44 116 LEU A N 1
ATOM 853 C CA . LEU A 1 116 ? -0.304 6.313 15.419 1.00 93.44 116 LEU A CA 1
ATOM 854 C C . LEU A 1 116 ? -1.632 6.412 16.178 1.00 93.44 116 LEU A C 1
ATOM 856 O O . LEU A 1 116 ? -1.638 6.762 17.356 1.00 93.44 116 LEU A O 1
ATOM 860 N N . THR A 1 117 ? -2.743 6.044 15.540 1.00 90.88 117 THR A N 1
ATOM 861 C CA . THR A 1 117 ? -4.058 6.018 16.184 1.00 90.88 117 THR A CA 1
ATOM 862 C C . THR A 1 117 ? -4.085 5.036 17.348 1.00 90.88 117 THR A C 1
ATOM 864 O O . THR A 1 117 ? -4.630 5.384 18.384 1.00 90.88 117 THR A O 1
ATOM 867 N N . GLY A 1 118 ? -3.437 3.872 17.250 1.00 89.38 118 GLY A N 1
ATOM 868 C CA . GLY A 1 118 ? -3.334 2.931 18.371 1.00 89.38 118 GLY A CA 1
ATOM 869 C C . GLY A 1 118 ? -2.623 3.523 19.596 1.00 89.38 118 GLY A C 1
ATOM 870 O O . GLY A 1 118 ? -3.057 3.309 20.728 1.00 89.38 118 GLY A O 1
ATOM 871 N N . GLN A 1 119 ? -1.575 4.326 19.390 1.00 92.31 119 GLN A N 1
ATOM 872 C CA . GLN A 1 119 ? -0.918 5.055 20.482 1.00 92.31 119 GLN A CA 1
ATOM 873 C C . GLN A 1 119 ? -1.840 6.123 21.082 1.00 92.31 119 GLN A C 1
ATOM 875 O O . GLN A 1 119 ? -1.933 6.244 22.301 1.00 92.31 119 GLN A O 1
ATOM 880 N N . MET A 1 120 ? -2.565 6.865 20.240 1.00 89.12 120 MET A N 1
ATOM 881 C CA . MET A 1 120 ? -3.529 7.863 20.713 1.00 89.12 120 MET A CA 1
ATOM 882 C C . MET A 1 120 ? -4.689 7.210 21.475 1.00 89.12 120 MET A C 1
ATOM 884 O O . MET A 1 120 ? -5.049 7.694 22.540 1.00 89.12 120 MET A O 1
ATOM 888 N N . GLU A 1 121 ? -5.238 6.101 20.977 1.00 87.81 121 GLU A N 1
ATOM 889 C CA . GLU A 1 121 ? -6.264 5.299 21.654 1.00 87.81 121 GLU A CA 1
ATOM 890 C C . GLU A 1 121 ? -5.761 4.839 23.025 1.00 87.81 121 GLU A C 1
ATOM 892 O O . GLU A 1 121 ? -6.472 5.005 24.006 1.00 87.81 121 GLU A O 1
ATOM 897 N N . THR A 1 122 ? -4.519 4.358 23.123 1.00 88.75 122 THR A N 1
ATOM 898 C CA . THR A 1 122 ? -3.915 3.929 24.400 1.00 88.75 122 THR A CA 1
ATOM 899 C C . THR A 1 122 ? -3.778 5.085 25.398 1.00 88.75 122 THR A C 1
ATOM 901 O O . THR A 1 122 ? -3.999 4.901 26.589 1.00 88.75 122 THR A O 1
ATOM 904 N N . LEU A 1 123 ? -3.445 6.291 24.932 1.00 86.81 123 LEU A N 1
ATOM 905 C CA . LEU A 1 123 ? -3.337 7.483 25.784 1.00 86.81 123 LEU A CA 1
ATOM 906 C C . LEU A 1 123 ? -4.702 8.075 26.168 1.00 86.81 123 LEU A C 1
ATOM 908 O O . LEU A 1 123 ? -4.825 8.704 27.216 1.00 86.81 123 LEU A O 1
ATOM 912 N N . MET A 1 124 ? -5.709 7.913 25.307 1.00 82.44 124 MET A N 1
ATOM 913 C CA . MET A 1 124 ? -7.082 8.380 25.532 1.00 82.44 124 MET A CA 1
ATOM 914 C C . MET A 1 124 ? -7.945 7.362 26.277 1.00 82.44 124 MET A C 1
ATOM 916 O O . MET A 1 124 ? -9.045 7.706 26.713 1.00 82.44 124 MET A O 1
ATOM 920 N N . GLN A 1 125 ? -7.481 6.120 26.418 1.00 76.44 125 GLN A N 1
ATOM 921 C CA . GLN A 1 125 ? -8.135 5.147 27.274 1.00 76.44 125 GLN A CA 1
ATOM 922 C C . GLN A 1 125 ? -8.206 5.730 28.683 1.00 76.44 125 GLN A C 1
ATOM 924 O O . GLN A 1 125 ? -7.201 6.118 29.278 1.00 76.44 125 GLN A O 1
ATOM 929 N N . THR A 1 126 ? -9.431 5.839 29.200 1.00 65.56 126 THR A N 1
ATOM 930 C CA . THR A 1 126 ? -9.641 6.227 30.590 1.00 65.56 126 THR A CA 1
ATOM 931 C C . THR A 1 126 ? -8.852 5.263 31.466 1.00 65.56 126 THR A C 1
ATOM 933 O O . THR A 1 126 ? -8.991 4.054 31.251 1.00 65.56 126 THR A O 1
ATOM 936 N N . PRO A 1 127 ? -8.064 5.752 32.440 1.00 64.31 127 PRO A N 1
ATOM 937 C CA . PRO A 1 127 ? -7.394 4.872 33.380 1.00 64.31 127 PRO A CA 1
ATOM 938 C C . PRO A 1 127 ? -8.423 3.904 33.969 1.00 64.31 127 PRO A C 1
ATOM 940 O O . PRO A 1 127 ? -9.482 4.343 34.424 1.00 64.31 127 PRO A O 1
ATOM 943 N N . GLU A 1 128 ? -8.117 2.607 34.002 1.00 58.16 128 GLU A N 1
ATOM 944 C CA . GLU A 1 128 ? -8.910 1.594 34.720 1.00 58.16 128 GLU A CA 1
ATOM 945 C C . GLU A 1 128 ? -8.833 1.773 36.251 1.00 58.16 128 GLU A C 1
ATOM 947 O O . GLU A 1 128 ? -9.046 0.832 37.017 1.00 58.16 128 GLU A O 1
ATOM 952 N N . ASP A 1 129 ? -8.544 2.985 36.733 1.00 54.22 129 ASP A N 1
ATOM 953 C CA . ASP A 1 129 ? -8.694 3.334 38.132 1.00 54.22 129 ASP A CA 1
ATOM 954 C C . ASP A 1 129 ? -10.186 3.299 38.464 1.00 54.22 129 ASP A C 1
ATOM 956 O O . ASP A 1 129 ? -10.931 4.277 38.344 1.00 54.22 129 ASP A O 1
ATOM 960 N N . LEU A 1 130 ? -10.613 2.121 38.915 1.00 56.06 130 LEU A N 1
ATOM 961 C CA . LEU A 1 130 ? -11.937 1.776 39.427 1.00 56.06 130 LEU A CA 1
ATOM 962 C C . LEU A 1 130 ? -12.511 2.844 40.374 1.00 56.06 130 LEU A C 1
ATOM 964 O O . LEU A 1 130 ? -13.725 2.942 40.507 1.00 56.06 130 LEU A O 1
ATOM 968 N N . THR A 1 131 ? -11.676 3.671 41.005 1.00 53.91 131 THR A N 1
ATOM 969 C CA . THR A 1 131 ? -12.085 4.786 41.868 1.00 53.91 131 THR A CA 1
ATOM 970 C C . THR A 1 131 ? -12.828 5.900 41.112 1.00 53.91 131 THR A C 1
ATOM 972 O O . THR A 1 131 ? -13.816 6.420 41.633 1.00 53.91 131 THR A O 1
ATOM 975 N N . TYR A 1 132 ? -12.433 6.240 39.877 1.00 54.31 132 TYR A N 1
ATOM 976 C CA . TYR A 1 132 ? -13.093 7.300 39.092 1.00 54.31 132 TYR A CA 1
ATOM 977 C C . TYR A 1 132 ? -14.416 6.849 38.467 1.00 54.31 132 TYR A C 1
ATOM 979 O O . TYR A 1 132 ? -15.338 7.657 38.345 1.00 54.31 132 TYR A O 1
ATOM 987 N N . GLN A 1 133 ? -14.534 5.566 38.112 1.00 56.31 133 GLN A N 1
ATOM 988 C CA . GLN A 1 133 ? -15.795 4.993 37.634 1.00 56.31 133 GLN A CA 1
ATOM 989 C C . GLN A 1 133 ? -16.752 4.616 38.765 1.00 56.31 133 GLN A C 1
ATOM 991 O O . GLN A 1 133 ? -17.953 4.720 38.558 1.00 56.31 133 GLN A O 1
ATOM 996 N N . LYS A 1 134 ? -16.271 4.188 39.941 1.00 60.81 134 LYS A N 1
ATOM 997 C CA . LYS A 1 134 ? -17.160 3.826 41.057 1.00 60.81 134 LYS A CA 1
ATOM 998 C C . LYS A 1 134 ? -17.682 5.042 41.827 1.00 60.81 134 LYS A C 1
ATOM 1000 O O . LYS A 1 134 ? -18.839 5.027 42.227 1.00 60.81 134 LYS A O 1
ATOM 1005 N N . ASN A 1 135 ? -16.863 6.085 42.024 1.00 61.97 135 ASN A N 1
ATOM 1006 C CA . ASN A 1 135 ? -17.209 7.216 42.902 1.00 61.97 135 ASN A CA 1
ATOM 1007 C C . ASN A 1 135 ? -16.842 8.609 42.332 1.00 61.97 135 ASN A C 1
ATOM 1009 O O . ASN A 1 135 ? -16.976 9.605 43.040 1.00 61.97 135 ASN A O 1
ATOM 1013 N N . GLY A 1 136 ? -16.348 8.711 41.091 1.00 67.00 136 GLY A N 1
ATOM 1014 C CA . GLY A 1 136 ? -15.890 9.975 40.494 1.00 67.00 136 GLY A CA 1
ATOM 1015 C C . GLY A 1 136 ? -16.945 10.711 39.658 1.00 67.00 136 GLY A C 1
ATOM 1016 O O . GLY A 1 136 ? -18.043 10.216 39.420 1.00 67.00 136 GLY A O 1
ATOM 1017 N N . MET A 1 137 ? -16.584 11.893 39.141 1.00 68.06 137 MET A N 1
ATOM 1018 C CA . MET A 1 137 ? -17.480 12.771 38.359 1.00 68.06 137 MET A CA 1
ATOM 1019 C C . MET A 1 137 ? -18.094 12.109 37.109 1.00 68.06 137 MET A C 1
ATOM 1021 O O . MET A 1 137 ? -19.153 12.526 36.649 1.00 68.06 137 MET A O 1
ATOM 1025 N N . MET A 1 138 ? -17.465 11.059 36.572 1.00 69.44 138 MET A N 1
ATOM 1026 C CA . MET A 1 138 ? -17.955 10.341 35.388 1.00 69.44 138 MET A CA 1
ATOM 1027 C C . MET A 1 138 ? -18.990 9.252 35.712 1.00 69.44 138 MET A C 1
ATOM 1029 O O . MET A 1 138 ? -19.697 8.822 34.804 1.00 69.44 138 MET A O 1
ATOM 1033 N N . PHE A 1 139 ? -19.127 8.836 36.980 1.00 76.50 139 PHE A N 1
ATOM 1034 C CA . PHE A 1 139 ? -20.103 7.823 37.408 1.00 76.50 139 PHE A CA 1
ATOM 1035 C C . PHE A 1 139 ? -21.548 8.283 37.191 1.00 76.50 139 PHE A C 1
ATOM 1037 O O . PHE A 1 139 ? -22.373 7.527 36.690 1.00 76.50 139 PHE A O 1
ATOM 1044 N N . GLY A 1 140 ? -21.856 9.544 37.515 1.00 73.00 140 GLY A N 1
ATOM 1045 C CA . GLY A 1 140 ? -23.200 10.095 37.316 1.00 73.00 140 GLY A CA 1
ATOM 1046 C C . GLY A 1 140 ? -23.588 10.167 35.836 1.00 73.00 140 GLY A C 1
ATOM 1047 O O . GLY A 1 140 ? -24.701 9.799 35.467 1.00 73.00 140 GLY A O 1
ATOM 1048 N N . ALA A 1 141 ? -22.653 10.579 34.973 1.00 74.69 141 ALA A N 1
ATOM 1049 C CA . ALA A 1 141 ? -22.880 10.655 33.531 1.00 74.69 141 ALA A CA 1
ATOM 1050 C C . ALA A 1 141 ? -23.026 9.264 32.887 1.00 74.69 141 ALA A C 1
ATOM 1052 O O . ALA A 1 141 ? -23.895 9.075 32.035 1.00 74.69 141 ALA A O 1
ATOM 1053 N N . SER A 1 142 ? -22.228 8.277 33.311 1.00 75.31 142 SER A N 1
ATOM 1054 C CA . SER A 1 142 ? -22.341 6.900 32.813 1.00 75.31 142 SER A CA 1
ATOM 1055 C C . SER A 1 142 ? -23.610 6.202 33.313 1.00 75.31 142 SER A C 1
ATOM 1057 O O . SER A 1 142 ? -24.265 5.521 32.522 1.00 75.31 142 SER A O 1
ATOM 1059 N N . LEU A 1 143 ? -24.016 6.434 34.568 1.00 78.06 143 LEU A N 1
ATOM 1060 C CA . LEU A 1 143 ? -25.299 5.973 35.106 1.00 78.06 143 LEU A CA 1
ATOM 1061 C C . LEU A 1 143 ? -26.484 6.563 34.342 1.00 78.06 143 LEU A C 1
ATOM 1063 O O . LEU A 1 143 ? -27.366 5.813 33.935 1.00 78.06 143 LEU A O 1
ATOM 1067 N N . LEU A 1 144 ? -26.510 7.881 34.119 1.00 79.25 144 LEU A N 1
ATOM 1068 C CA . LEU A 1 144 ? -27.594 8.542 33.380 1.00 79.25 144 LEU A CA 1
ATOM 1069 C C . LEU A 1 144 ? -27.668 8.058 31.926 1.00 79.25 144 LEU A C 1
ATOM 1071 O O . LEU A 1 144 ? -28.759 7.793 31.418 1.00 79.25 144 LEU A O 1
ATOM 1075 N N . ALA A 1 145 ? -26.521 7.875 31.266 1.00 79.50 145 ALA A N 1
ATOM 1076 C CA . ALA A 1 145 ? -26.468 7.330 29.912 1.00 79.50 145 ALA A CA 1
ATOM 1077 C C . ALA A 1 145 ? -27.002 5.884 29.846 1.00 79.50 145 ALA A C 1
ATOM 1079 O O . ALA A 1 145 ? -27.827 5.573 28.980 1.00 79.50 145 ALA A O 1
ATOM 1080 N N . GLN A 1 146 ? -26.602 5.016 30.784 1.00 77.50 146 GLN A N 1
ATOM 1081 C CA . GLN A 1 146 ? -27.096 3.634 30.869 1.00 77.50 146 GLN A CA 1
ATOM 1082 C C . GLN A 1 146 ? -28.578 3.564 31.262 1.00 77.50 146 GLN A C 1
ATOM 1084 O O . GLN A 1 146 ? -29.321 2.755 30.710 1.00 77.50 146 GLN A O 1
ATOM 1089 N N . ALA A 1 147 ? -29.039 4.444 32.152 1.00 77.50 147 ALA A N 1
ATOM 1090 C CA . ALA A 1 147 ? -30.447 4.546 32.521 1.00 77.50 147 ALA A CA 1
ATOM 1091 C C . ALA A 1 147 ? -31.318 4.992 31.333 1.00 77.50 147 ALA A C 1
ATOM 1093 O O . ALA A 1 147 ? -32.400 4.446 31.134 1.00 77.50 147 ALA A O 1
ATOM 1094 N N . SER A 1 148 ? -30.834 5.921 30.496 1.00 75.06 148 SER A N 1
ATOM 1095 C CA . SER A 1 148 ? -31.579 6.417 29.323 1.00 75.06 148 SER A CA 1
ATOM 1096 C C . SER A 1 148 ? -31.782 5.373 28.218 1.00 75.06 148 SER A C 1
ATOM 1098 O O . SER A 1 148 ? -32.732 5.459 27.442 1.00 75.06 148 SER A O 1
ATOM 1100 N N . THR A 1 149 ? -30.900 4.375 28.147 1.00 74.31 149 THR A N 1
ATOM 1101 C CA . THR A 1 149 ? -30.947 3.293 27.150 1.00 74.31 149 THR A CA 1
ATOM 1102 C C . THR A 1 149 ? -31.544 2.001 27.700 1.00 74.31 149 THR A C 1
ATOM 1104 O O . THR A 1 149 ? -31.697 1.026 26.959 1.00 74.31 149 THR A O 1
ATOM 1107 N N . TRP A 1 150 ? -31.931 1.985 28.977 1.00 74.19 150 TRP A N 1
ATOM 1108 C CA . TRP A 1 150 ? -32.524 0.817 29.604 1.00 74.19 150 TRP A CA 1
ATOM 1109 C C . TRP A 1 150 ? -33.891 0.488 28.985 1.00 74.19 150 TRP A C 1
ATOM 1111 O O . TRP A 1 150 ? -34.791 1.326 28.908 1.00 74.19 150 TRP A O 1
ATOM 1121 N N . ARG A 1 151 ? -34.063 -0.766 28.556 1.00 70.19 151 ARG A N 1
ATOM 1122 C CA . ARG A 1 151 ? -35.350 -1.337 28.143 1.00 70.19 151 ARG A CA 1
ATOM 1123 C C . ARG A 1 151 ? -35.646 -2.553 29.006 1.00 70.19 151 ARG A C 1
ATOM 1125 O O . ARG A 1 151 ? -34.772 -3.390 29.222 1.00 70.19 151 ARG A O 1
ATOM 1132 N N . ALA A 1 152 ? -36.884 -2.664 29.478 1.00 68.62 152 ALA A N 1
ATOM 1133 C CA . ALA A 1 152 ? -37.308 -3.813 30.263 1.00 68.62 152 ALA A CA 1
ATOM 1134 C C . ALA A 1 152 ? -37.195 -5.093 29.420 1.00 68.62 152 ALA A C 1
ATOM 1136 O O . ALA A 1 152 ? -37.881 -5.247 28.413 1.00 68.62 152 ALA A O 1
ATOM 1137 N N . VAL A 1 153 ? -36.325 -6.011 29.848 1.00 72.50 153 VAL A N 1
ATOM 1138 C CA . VAL A 1 153 ? -36.062 -7.287 29.157 1.00 72.50 153 VAL A CA 1
ATOM 1139 C C . VAL A 1 153 ? -37.285 -8.216 29.215 1.00 72.50 153 VAL A C 1
ATOM 1141 O O . VAL A 1 153 ? -37.491 -9.032 28.322 1.00 72.50 153 VAL A O 1
ATOM 1144 N N . THR A 1 154 ? -38.132 -8.055 30.240 1.00 78.38 154 THR A N 1
ATOM 1145 C CA . THR A 1 154 ? -3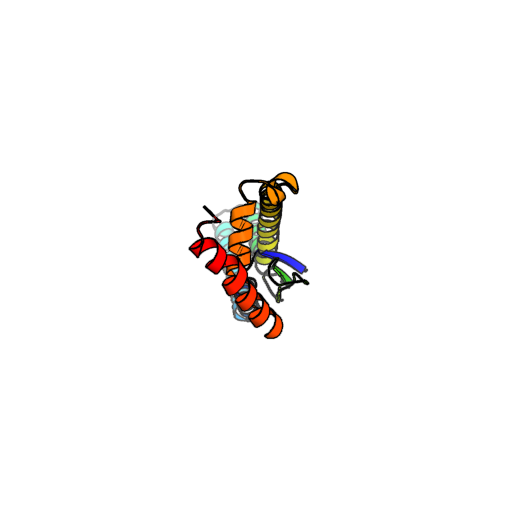9.296 -8.914 30.496 1.00 78.38 154 THR A CA 1
ATOM 1146 C C . THR A 1 154 ? -40.465 -8.083 31.044 1.00 78.38 154 THR A C 1
ATOM 1148 O O . THR A 1 154 ? -40.237 -7.245 31.924 1.00 78.38 154 THR A O 1
ATOM 1151 N N . PRO A 1 155 ? -41.726 -8.339 30.633 1.00 78.31 155 PRO A N 1
ATOM 1152 C CA . PRO A 1 155 ? -42.905 -7.607 31.122 1.00 78.31 155 PRO A CA 1
ATOM 1153 C C . PRO A 1 155 ? -43.066 -7.657 32.649 1.00 78.31 155 PRO A C 1
ATOM 1155 O O . PRO A 1 155 ? -43.448 -6.668 33.263 1.00 78.31 155 PRO A O 1
ATOM 1158 N N . LYS A 1 156 ? -42.663 -8.763 33.286 1.00 81.56 156 LYS A N 1
ATOM 1159 C CA . LYS A 1 156 ? -42.698 -8.913 34.749 1.00 81.56 156 LYS A CA 1
ATOM 1160 C C . LYS A 1 156 ? -41.737 -7.971 35.486 1.00 81.56 156 LYS A C 1
ATOM 1162 O O . LYS A 1 156 ? -42.015 -7.560 36.605 1.00 81.56 156 LYS A O 1
ATOM 1167 N N . ILE A 1 157 ? -40.609 -7.615 34.864 1.00 82.44 157 ILE A N 1
ATOM 1168 C CA . ILE A 1 157 ? -39.675 -6.632 35.432 1.00 82.44 157 ILE A CA 1
ATOM 1169 C C . ILE A 1 157 ? -40.216 -5.216 35.245 1.00 82.44 157 ILE A C 1
ATOM 1171 O O . ILE A 1 157 ? -40.071 -4.399 36.147 1.00 82.44 157 ILE A O 1
ATOM 1175 N N . HIS A 1 158 ? -40.881 -4.938 34.121 1.00 82.19 158 HIS A N 1
ATOM 1176 C CA . HIS A 1 158 ? -41.527 -3.647 33.899 1.00 82.19 158 HIS A CA 1
ATOM 1177 C C . HIS A 1 158 ? -42.601 -3.368 34.958 1.00 82.19 158 HIS A C 1
ATOM 1179 O O . HIS A 1 158 ? -42.563 -2.331 35.609 1.00 82.19 158 HIS A O 1
ATOM 1185 N N . GLU A 1 159 ? -43.502 -4.322 35.186 1.00 85.81 159 GLU A N 1
ATOM 1186 C CA . GLU A 1 159 ? -44.596 -4.179 36.150 1.00 85.81 159 GLU A CA 1
ATOM 1187 C C . GLU A 1 159 ? -44.086 -4.011 37.591 1.00 85.81 159 GLU A C 1
ATOM 1189 O O . GLU A 1 159 ? -44.513 -3.106 38.305 1.00 85.81 159 GLU A O 1
ATOM 1194 N N . ASN A 1 160 ? -43.095 -4.810 38.001 1.00 87.06 160 ASN A N 1
ATOM 1195 C CA . ASN A 1 160 ? -42.477 -4.671 39.322 1.00 87.06 160 ASN A CA 1
ATOM 1196 C C . ASN A 1 160 ? -41.762 -3.325 39.500 1.00 87.06 160 ASN A C 1
ATOM 1198 O O . ASN A 1 160 ? -41.837 -2.735 40.576 1.00 87.06 160 ASN A O 1
ATOM 1202 N N . LEU A 1 161 ? -41.079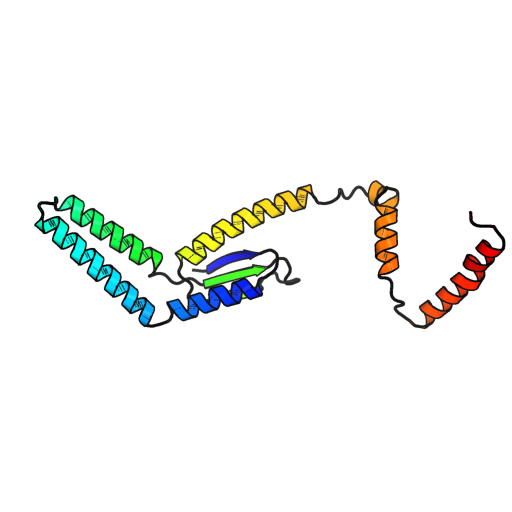 -2.832 38.463 1.00 85.12 161 LEU A N 1
ATOM 1203 C CA . LEU A 1 161 ? -40.383 -1.550 38.529 1.00 85.12 161 LEU A CA 1
ATOM 1204 C C . LEU A 1 161 ? -41.370 -0.381 38.603 1.00 85.12 161 LEU A C 1
ATOM 1206 O O . LEU A 1 161 ? -41.150 0.546 39.376 1.00 85.12 161 LEU A O 1
ATOM 1210 N N . VAL A 1 162 ? -42.468 -0.436 37.844 1.00 85.75 162 VAL A N 1
ATOM 1211 C CA . VAL A 1 162 ? -43.537 0.572 37.905 1.00 85.75 162 VAL A CA 1
ATOM 1212 C C . VAL A 1 162 ? -44.168 0.592 39.296 1.00 85.75 162 VAL A C 1
ATOM 1214 O O . VAL A 1 162 ? -44.253 1.658 39.899 1.00 85.75 162 VAL A O 1
ATOM 1217 N N . ASN A 1 163 ? -44.509 -0.575 39.851 1.00 87.94 163 ASN A N 1
ATOM 1218 C CA . ASN A 1 163 ? -45.065 -0.675 41.204 1.00 87.94 163 ASN A CA 1
ATOM 1219 C C . ASN A 1 163 ? -44.098 -0.134 42.270 1.00 87.94 163 ASN A C 1
ATOM 1221 O O . ASN A 1 163 ? -44.520 0.573 43.183 1.00 87.94 163 ASN A O 1
ATOM 1225 N N . PHE A 1 164 ? -42.798 -0.410 42.134 1.00 87.88 164 PHE A N 1
ATOM 1226 C CA . PHE A 1 164 ? -41.772 0.136 43.022 1.00 87.88 164 PHE A CA 1
ATOM 1227 C C . PHE A 1 164 ? -41.641 1.663 42.898 1.00 87.88 164 PHE A C 1
ATOM 1229 O O . PHE A 1 164 ? -41.631 2.367 43.907 1.00 87.88 164 PHE A O 1
ATOM 1236 N N . MET A 1 165 ? -41.588 2.196 41.675 1.00 86.38 165 MET A N 1
ATOM 1237 C CA . MET A 1 165 ? -41.498 3.642 41.442 1.00 86.38 165 MET A CA 1
ATOM 1238 C C . MET A 1 165 ? -42.717 4.373 42.007 1.00 86.38 165 MET A C 1
ATOM 1240 O O . MET A 1 165 ? -42.574 5.421 42.631 1.00 86.38 165 MET A O 1
ATOM 1244 N N . GLN A 1 166 ? -43.911 3.813 41.834 1.00 85.25 166 GLN A N 1
ATOM 1245 C CA . GLN A 1 166 ? -45.149 4.451 42.263 1.00 85.25 166 GLN A CA 1
ATOM 1246 C C . GLN A 1 166 ? -45.342 4.373 43.782 1.00 85.25 166 GLN A C 1
ATOM 1248 O O . GLN A 1 166 ? -45.646 5.388 44.402 1.00 85.25 166 GLN A O 1
ATOM 1253 N N . GLY A 1 167 ? -45.114 3.202 44.384 1.00 83.31 167 GLY A N 1
ATOM 1254 C CA . GLY A 1 167 ? -45.350 2.982 45.813 1.00 83.31 167 GLY A CA 1
ATOM 1255 C C . GLY A 1 167 ? -44.213 3.423 46.734 1.00 83.31 167 GLY A C 1
ATOM 1256 O O . GLY A 1 167 ? -44.458 3.688 47.905 1.00 83.31 167 GLY A O 1
ATOM 1257 N N . CYS A 1 168 ? -42.971 3.492 46.245 1.00 83.75 168 CYS A N 1
ATOM 1258 C CA . CYS A 1 168 ? -41.820 3.800 47.100 1.00 83.75 168 CYS A CA 1
ATOM 1259 C C . CYS A 1 168 ? -41.093 5.091 46.729 1.00 83.75 168 CYS A C 1
ATOM 1261 O O . CYS A 1 168 ? -40.532 5.716 47.621 1.00 83.75 168 CYS A O 1
ATOM 1263 N N . VAL A 1 169 ? -41.075 5.499 45.456 1.00 84.75 169 VAL A N 1
ATOM 1264 C CA . VAL A 1 169 ? -40.332 6.701 45.034 1.00 84.75 169 VAL A CA 1
ATOM 1265 C C . VAL A 1 169 ? -41.255 7.913 44.969 1.00 84.75 169 VAL A C 1
ATOM 1267 O O . VAL A 1 169 ? -41.026 8.888 45.676 1.00 84.75 169 VAL A O 1
ATOM 1270 N N . ILE A 1 170 ? -42.332 7.837 44.182 1.00 86.81 170 ILE A N 1
ATOM 1271 C CA . ILE A 1 170 ? -43.265 8.958 43.989 1.00 86.81 170 ILE A CA 1
ATOM 1272 C C . ILE A 1 170 ? -43.996 9.292 45.292 1.00 86.81 170 ILE A C 1
ATOM 1274 O O . ILE A 1 170 ? -44.092 10.461 45.672 1.00 86.81 170 ILE A O 1
ATOM 1278 N N . ASP A 1 171 ? -44.471 8.274 46.008 1.00 83.88 171 ASP A N 1
ATOM 1279 C CA . ASP A 1 171 ? -45.171 8.484 47.276 1.00 83.88 171 ASP A CA 1
ATOM 1280 C C . ASP A 1 171 ? -44.240 9.082 48.346 1.00 83.88 171 ASP A C 1
ATOM 1282 O O . ASP A 1 171 ? -44.614 10.022 49.043 1.00 83.88 171 ASP A O 1
ATOM 1286 N N . ALA A 1 172 ? -42.977 8.640 48.403 1.00 79.38 172 ALA A N 1
ATOM 1287 C CA . ALA A 1 172 ? -41.980 9.217 49.307 1.00 79.38 172 ALA A CA 1
ATOM 1288 C C . ALA A 1 172 ? -41.621 10.672 48.953 1.00 79.38 172 ALA A C 1
ATOM 1290 O O . ALA A 1 172 ? -41.431 11.486 49.858 1.00 79.38 172 ALA A O 1
ATOM 1291 N N . THR A 1 173 ? -41.571 11.028 47.663 1.00 83.19 173 THR A N 1
ATOM 1292 C CA . THR A 1 173 ? -41.381 12.427 47.240 1.00 83.19 173 THR A CA 1
ATOM 1293 C C . THR A 1 173 ? -42.589 13.304 47.571 1.00 83.19 173 THR A C 1
ATOM 1295 O O . THR A 1 173 ? -42.411 14.419 48.051 1.00 83.19 173 THR A O 1
ATOM 1298 N N . ASN A 1 174 ? -43.818 12.802 47.408 1.00 81.31 174 ASN A N 1
ATOM 1299 C CA . ASN A 1 174 ? -45.032 13.546 47.771 1.00 81.31 174 ASN A CA 1
ATOM 1300 C C . ASN A 1 174 ? -45.153 13.777 49.283 1.00 81.31 174 ASN A C 1
ATOM 1302 O O . ASN A 1 174 ? -45.744 14.766 49.712 1.00 81.31 174 ASN A O 1
ATOM 1306 N N . LEU A 1 175 ? -44.581 12.879 50.085 1.00 85.00 175 LEU A N 1
ATOM 1307 C CA . LEU A 1 175 ? -44.492 13.007 51.539 1.00 85.00 175 LEU A CA 1
ATOM 1308 C C . LEU A 1 175 ? -43.292 13.857 52.003 1.00 85.00 175 LEU A C 1
ATOM 1310 O O . LEU A 1 175 ? -43.155 14.096 53.200 1.00 85.00 175 LEU A O 1
ATOM 1314 N N . GLY A 1 176 ? -42.449 14.343 51.082 1.00 80.25 176 GLY A N 1
ATOM 1315 C CA . GLY A 1 176 ? -41.329 15.240 51.387 1.00 80.25 176 GLY A CA 1
ATOM 1316 C C . GLY A 1 176 ? -40.125 14.560 52.045 1.00 80.25 176 GLY A C 1
ATOM 1317 O O . GLY A 1 176 ? -39.427 15.188 52.833 1.00 80.25 176 GLY A O 1
ATOM 1318 N N . HIS A 1 177 ? -39.893 13.272 51.773 1.00 76.75 177 HIS A N 1
ATOM 1319 C CA . HIS A 1 177 ? -38.790 12.499 52.366 1.00 76.75 177 HIS A CA 1
ATOM 1320 C C . HIS A 1 177 ? -37.546 12.363 51.477 1.00 76.75 177 HIS A C 1
ATOM 1322 O O . HIS A 1 177 ? -36.562 11.755 51.900 1.00 76.75 177 HIS A O 1
ATOM 1328 N N . MET A 1 178 ? -37.575 12.901 50.259 1.00 62.47 178 MET A N 1
ATOM 1329 C CA . MET A 1 178 ? -36.404 13.014 49.394 1.00 62.47 178 MET A CA 1
ATOM 1330 C C . MET A 1 178 ? -36.313 14.466 48.929 1.00 62.47 178 MET A C 1
ATOM 1332 O O . MET A 1 178 ? -37.200 14.919 48.206 1.00 62.47 178 MET A O 1
ATOM 1336 N N . ASP A 1 179 ? -35.291 15.173 49.414 1.00 55.44 179 ASP A N 1
ATOM 1337 C CA . ASP A 1 179 ? -34.939 16.537 48.997 1.00 55.44 179 ASP A CA 1
ATOM 1338 C C . ASP A 1 179 ? -34.270 16.541 47.611 1.00 55.44 179 ASP A C 1
ATOM 1340 O O . ASP A 1 179 ? -33.412 15.656 47.363 1.00 55.44 179 ASP A O 1
#

Secondary structure (DSSP, 8-state):
-EEEEEESS-HHHHHHHHHHHHHHHHSHHHHHHHHHHHHHHHHHHHHHHHTT--HHHHHHHHHHHHHHHHHHHS-EEEEEEEETTS-SS-EEEEEEEEEHHHHHHHHHHHHHHHHHHHHHHHHHSPP--HHHHHHSHHHHHHHHHHHHT---SSHHHHHHHHHHIIIIIIHHHHTT---

Sequence (179 aa):
MQWEIFTTGGGYYLSDVFNMLAAYTSSGNFKNLLSIGVVIGVAWASINMAMGGSIGSSLKYVLVMVVVMGLTLGPKSSVVIIDKTSGPIPIYGIVDNVPTPVAMLGHYTSAVSYYLTGQMETLMQTPEDLTYQKNGMMFGASLLAQASTWRAVTPKIHENLVNFMQGCVIDATNLGHMD

Foldseek 3Di:
DEFEFEDADDLVVVVVVLQVQQVVLPDPVLVVVLVVQLVVQVVVLVVCVVVVHDPVVSVVSSVVSCVCSCLQRPDWYKYWYFYPPPPPGRTPDIHTRHRPVVRVCSRVVRVVVVVVVVVVCVVPPDPPPVCCCVPNPCVVVVVVVCVVPDDDPDVVVVVVVVCCCVVPPVVCVVVVNPD

Radius of gyration: 31.35 Å; chains: 1; bounding box: 71×27×85 Å

pLDDT: mean 81.63, std 9.14, range [53.91, 94.62]